Protein AF-A0A1G3V317-F1 (afdb_monomer_lite)

Structure (mmCIF, N/CA/C/O backbone):
data_AF-A0A1G3V317-F1
#
_entry.id   AF-A0A1G3V317-F1
#
loop_
_atom_site.group_PDB
_atom_site.id
_atom_site.type_symbol
_atom_site.label_atom_id
_atom_site.label_alt_id
_atom_site.label_comp_id
_atom_site.label_asym_id
_atom_site.label_entity_id
_atom_site.label_seq_id
_atom_site.pdbx_PDB_ins_code
_atom_site.Cartn_x
_atom_site.Cartn_y
_atom_site.Cartn_z
_atom_site.occupancy
_atom_site.B_iso_or_equiv
_atom_site.auth_seq_id
_atom_site.auth_comp_id
_atom_site.auth_asym_id
_atom_site.auth_atom_id
_atom_site.pdbx_PDB_model_num
ATOM 1 N N . MET A 1 1 ? 63.356 23.002 -42.699 1.00 44.22 1 MET A N 1
ATOM 2 C CA . MET A 1 1 ? 63.736 23.005 -41.273 1.00 44.22 1 MET A CA 1
ATOM 3 C C . MET A 1 1 ? 62.456 22.733 -40.518 1.00 44.22 1 MET A C 1
ATOM 5 O O . MET A 1 1 ? 61.531 23.519 -40.668 1.00 44.22 1 MET A O 1
ATOM 9 N N . GLU A 1 2 ? 62.358 21.567 -39.887 1.00 45.28 2 GLU A N 1
ATOM 10 C CA . GLU A 1 2 ? 61.126 21.095 -39.241 1.00 45.28 2 GLU A CA 1
ATOM 11 C C . GLU A 1 2 ? 60.911 21.725 -37.859 1.00 45.28 2 GLU A C 1
ATOM 13 O O . GLU A 1 2 ? 61.820 22.330 -37.288 1.00 45.28 2 GLU A O 1
ATOM 18 N N . GLU A 1 3 ? 59.672 21.632 -37.381 1.00 48.62 3 GLU A N 1
ATOM 19 C CA . GLU A 1 3 ? 59.137 22.402 -36.257 1.00 48.62 3 GLU A CA 1
ATOM 20 C C . GLU A 1 3 ? 59.624 21.959 -34.868 1.00 48.62 3 GLU A C 1
ATOM 22 O O . GLU A 1 3 ? 60.139 20.861 -34.650 1.00 48.62 3 GLU A O 1
ATOM 27 N N . GLU A 1 4 ? 59.391 22.840 -33.892 1.00 58.53 4 GLU A N 1
ATOM 28 C CA . GLU A 1 4 ? 59.609 22.583 -32.473 1.00 58.53 4 GLU A CA 1
ATOM 29 C C . GLU A 1 4 ? 58.850 21.347 -31.957 1.00 58.53 4 GLU A C 1
ATOM 31 O O . GLU A 1 4 ? 57.637 21.220 -32.125 1.00 58.53 4 GLU A O 1
ATOM 36 N N . LYS A 1 5 ? 59.518 20.545 -31.121 1.00 50.91 5 LYS A N 1
ATOM 37 C CA . LYS A 1 5 ? 58.846 19.788 -30.056 1.00 50.91 5 LYS A CA 1
ATOM 38 C C . LYS A 1 5 ? 59.472 20.097 -28.702 1.00 50.91 5 LYS A C 1
ATOM 40 O O . 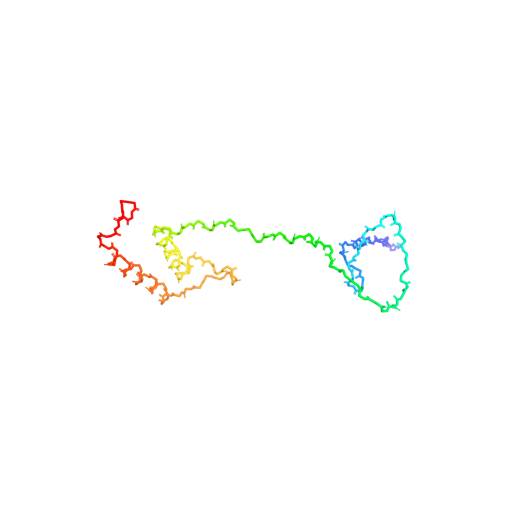LYS A 1 5 ? 60.381 19.419 -28.238 1.00 50.91 5 LYS A O 1
ATOM 45 N N . LYS A 1 6 ? 58.934 21.125 -28.036 1.00 55.44 6 LYS A N 1
ATOM 46 C CA . LYS A 1 6 ? 59.069 21.266 -26.581 1.00 55.44 6 LYS A CA 1
ATOM 47 C C . LYS A 1 6 ? 58.235 20.169 -25.921 1.00 55.44 6 LYS A C 1
ATOM 49 O O . LYS A 1 6 ? 57.009 20.277 -25.864 1.00 55.44 6 LYS A O 1
ATOM 54 N N . GLU A 1 7 ? 58.887 19.122 -25.430 1.00 54.78 7 GLU A N 1
ATOM 55 C CA . GLU A 1 7 ? 58.224 18.087 -24.638 1.00 54.78 7 GLU A CA 1
ATOM 56 C C . GLU A 1 7 ? 57.716 18.698 -23.325 1.00 54.78 7 GLU A C 1
ATOM 58 O O . GLU A 1 7 ? 58.482 19.075 -22.437 1.00 54.78 7 GLU A O 1
ATOM 63 N N . LYS A 1 8 ? 56.393 18.854 -23.217 1.00 57.22 8 LYS A N 1
ATOM 64 C CA . LYS A 1 8 ? 55.745 19.350 -22.002 1.00 57.22 8 LYS A CA 1
ATOM 65 C C . LYS A 1 8 ? 55.760 18.242 -20.952 1.00 57.22 8 LYS A C 1
ATOM 67 O O . LYS A 1 8 ? 54.881 17.382 -20.953 1.00 57.22 8 LYS A O 1
ATOM 72 N N . GLY A 1 9 ? 56.747 18.281 -20.060 1.00 64.25 9 GLY A N 1
ATOM 73 C CA . GLY A 1 9 ? 56.793 17.412 -18.886 1.00 64.25 9 GLY A CA 1
ATOM 74 C C . GLY A 1 9 ? 55.513 17.543 -18.056 1.00 64.25 9 GLY A C 1
ATOM 75 O O . GLY A 1 9 ? 55.104 18.648 -17.694 1.00 64.25 9 GLY A O 1
ATOM 76 N N . PHE A 1 10 ? 54.868 16.415 -17.777 1.00 62.75 10 PHE A N 1
ATOM 77 C 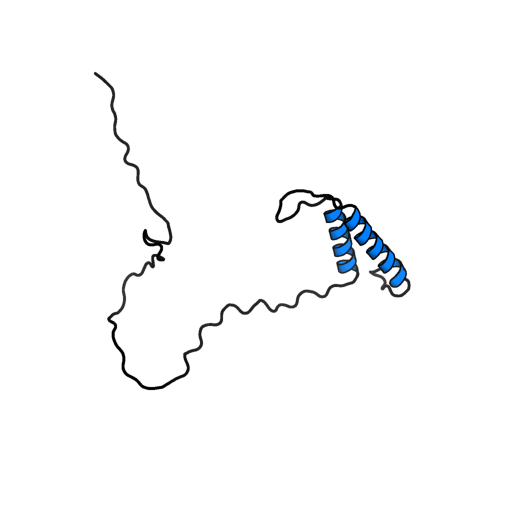CA . PHE A 1 10 ? 53.676 16.344 -16.939 1.00 62.75 10 PHE A CA 1
ATOM 78 C C . PHE A 1 10 ? 54.066 16.176 -15.466 1.00 62.75 10 PHE A C 1
ATOM 80 O O . PHE A 1 10 ? 55.016 15.469 -15.138 1.00 62.75 10 PHE A O 1
ATOM 87 N N . VAL A 1 11 ? 53.308 16.798 -14.559 1.00 61.03 11 VAL A N 1
ATOM 88 C CA . VAL A 1 11 ? 53.497 16.636 -13.111 1.00 61.03 11 VAL A CA 1
ATOM 89 C C . VAL A 1 11 ? 52.377 15.758 -12.568 1.00 61.03 11 VAL A C 1
ATOM 91 O O . VAL A 1 11 ? 51.257 16.223 -12.361 1.00 61.03 11 VAL A O 1
ATOM 94 N N . ILE A 1 12 ? 52.681 14.483 -12.324 1.00 71.19 12 ILE A N 1
ATOM 95 C CA . ILE A 1 12 ? 51.771 13.571 -11.626 1.00 71.19 12 ILE A CA 1
ATOM 96 C C . ILE A 1 12 ? 51.906 13.845 -10.127 1.00 71.19 12 ILE A C 1
ATOM 98 O O . ILE A 1 12 ? 52.916 13.509 -9.514 1.00 71.19 12 ILE A O 1
ATOM 102 N N . LYS A 1 13 ? 50.886 14.473 -9.534 1.00 61.94 13 LYS A N 1
ATOM 103 C CA . LYS A 1 13 ? 50.737 14.547 -8.077 1.00 61.94 13 LYS A CA 1
ATOM 104 C C . LYS A 1 13 ? 49.822 13.425 -7.623 1.00 61.94 13 LYS A C 1
ATOM 106 O O . LYS A 1 13 ? 48.600 13.545 -7.710 1.00 61.94 13 LYS A O 1
ATOM 111 N N . ASP A 1 14 ? 50.432 12.346 -7.155 1.00 75.06 14 ASP A N 1
ATOM 112 C CA . ASP A 1 14 ? 49.703 11.281 -6.485 1.00 75.06 14 ASP A CA 1
ATOM 113 C C . ASP A 1 14 ? 49.071 11.817 -5.189 1.00 75.06 14 ASP A C 1
ATOM 115 O O . ASP A 1 14 ? 49.717 12.528 -4.418 1.00 75.06 14 ASP A O 1
ATOM 119 N N . ARG A 1 15 ? 47.786 11.516 -4.986 1.00 71.06 15 ARG A N 1
ATOM 120 C CA . ARG A 1 15 ? 47.007 11.874 -3.788 1.00 71.06 15 ARG A CA 1
ATOM 121 C C . ARG A 1 15 ? 46.373 10.647 -3.131 1.00 71.06 15 ARG A C 1
ATOM 123 O O . ARG A 1 15 ? 45.409 10.783 -2.380 1.00 71.06 15 ARG A O 1
ATOM 130 N N . ARG A 1 16 ? 46.855 9.442 -3.449 1.00 77.62 16 ARG A N 1
ATOM 131 C CA . ARG A 1 16 ? 46.420 8.214 -2.783 1.00 77.62 16 ARG A CA 1
ATOM 132 C C . ARG A 1 16 ? 46.845 8.256 -1.314 1.00 77.62 16 ARG A C 1
ATOM 134 O O . ARG A 1 16 ? 47.979 8.597 -0.995 1.00 77.62 16 ARG A O 1
ATOM 141 N N . PHE A 1 17 ? 45.932 7.849 -0.436 1.00 69.38 17 PHE A N 1
ATOM 142 C CA . PHE A 1 17 ? 46.177 7.666 1.001 1.00 69.38 17 PHE A CA 1
ATOM 143 C C . PHE A 1 17 ? 47.132 6.504 1.318 1.00 69.38 17 PHE A C 1
ATOM 145 O O . PHE A 1 17 ? 47.420 6.259 2.484 1.00 69.38 17 PHE A O 1
ATOM 152 N N . PHE A 1 18 ? 47.596 5.779 0.299 1.00 65.69 18 PHE A N 1
ATOM 153 C CA . PHE A 1 18 ? 48.352 4.543 0.425 1.00 65.69 18 PHE A CA 1
ATOM 154 C C . PHE A 1 18 ? 49.594 4.592 -0.466 1.00 65.69 18 PHE A C 1
ATOM 156 O O . PHE A 1 18 ? 49.550 5.184 -1.548 1.00 65.69 18 PHE A O 1
ATOM 163 N N . ASP A 1 19 ? 50.684 3.973 -0.019 1.00 74.81 19 ASP A N 1
ATOM 164 C CA . ASP A 1 19 ? 51.898 3.810 -0.823 1.00 74.81 19 ASP A CA 1
ATOM 165 C C . ASP A 1 19 ? 51.802 2.642 -1.829 1.00 74.81 19 ASP A C 1
ATOM 167 O O . ASP A 1 19 ? 50.780 1.960 -1.935 1.00 74.81 19 ASP A O 1
ATOM 171 N N . GLU A 1 20 ? 52.869 2.412 -2.600 1.00 64.62 20 GLU A N 1
ATOM 172 C CA . GLU A 1 20 ? 52.918 1.363 -3.632 1.00 64.62 20 GLU A CA 1
ATOM 173 C C . GLU A 1 20 ? 52.861 -0.072 -3.070 1.00 64.62 20 GLU A C 1
ATOM 175 O O . GLU A 1 20 ? 52.654 -1.011 -3.837 1.00 64.62 20 GLU A O 1
ATOM 180 N N . SER A 1 21 ? 52.990 -0.251 -1.749 1.00 63.94 21 SER A N 1
ATOM 181 C CA . SER A 1 21 ? 52.798 -1.535 -1.060 1.00 63.94 21 SER A CA 1
ATOM 182 C C . SER A 1 21 ? 51.378 -1.731 -0.509 1.00 63.94 21 SER A C 1
ATOM 184 O O . SER A 1 21 ? 51.027 -2.836 -0.096 1.00 63.94 21 SER A O 1
ATOM 186 N N . GLY A 1 22 ? 50.542 -0.686 -0.539 1.00 60.69 22 GLY A N 1
ATOM 187 C CA . GLY A 1 22 ? 49.163 -0.710 -0.045 1.00 60.69 22 GLY A CA 1
ATOM 188 C C . GLY A 1 22 ? 48.998 -0.322 1.430 1.00 60.69 22 GLY A C 1
ATOM 189 O O . GLY A 1 22 ? 47.912 -0.512 1.976 1.00 60.69 22 GLY A O 1
ATOM 190 N N . ALA A 1 23 ? 50.029 0.228 2.080 1.00 61.56 23 ALA A N 1
ATOM 191 C CA . ALA A 1 23 ? 49.959 0.706 3.464 1.00 61.56 23 ALA A CA 1
ATOM 192 C C . ALA A 1 23 ? 49.498 2.174 3.540 1.00 61.56 23 ALA A C 1
ATOM 194 O O . ALA A 1 23 ? 49.863 2.977 2.682 1.00 61.56 23 ALA A O 1
ATOM 195 N N . VAL A 1 24 ? 48.706 2.538 4.563 1.00 72.31 24 VAL A N 1
ATOM 196 C CA . VAL A 1 24 ? 48.227 3.923 4.764 1.00 72.31 24 VAL A CA 1
ATOM 197 C C . VAL A 1 24 ? 49.403 4.843 5.090 1.00 72.31 24 VAL A C 1
ATOM 199 O O . VAL A 1 24 ? 50.155 4.603 6.034 1.00 72.31 24 VAL A O 1
ATOM 202 N N . ARG A 1 25 ? 49.531 5.937 4.343 1.00 61.69 25 ARG A N 1
ATOM 203 C CA . ARG A 1 25 ? 50.603 6.919 4.500 1.00 61.69 25 ARG A CA 1
ATOM 204 C C . ARG A 1 25 ? 50.244 7.923 5.603 1.00 61.69 25 ARG A C 1
ATOM 206 O O . ARG A 1 25 ? 49.550 8.901 5.344 1.00 61.69 25 ARG A O 1
ATOM 213 N N . HIS A 1 26 ? 50.706 7.675 6.828 1.00 51.31 26 HIS A N 1
ATOM 214 C CA . HIS A 1 26 ? 50.637 8.655 7.920 1.00 51.31 26 HIS A CA 1
ATOM 215 C C . HIS A 1 26 ? 51.580 9.840 7.643 1.00 51.31 26 HIS A C 1
ATOM 217 O O . HIS A 1 26 ? 52.767 9.643 7.381 1.00 51.31 26 HIS A O 1
ATOM 223 N N . GLU A 1 27 ? 51.064 11.069 7.728 1.00 47.72 27 GLU A N 1
ATOM 224 C CA . GLU A 1 27 ? 51.895 12.270 7.856 1.00 47.72 27 GLU A CA 1
ATOM 225 C C . GLU A 1 27 ? 52.173 12.533 9.339 1.00 47.72 27 GLU A C 1
ATOM 227 O O . GLU A 1 27 ? 51.278 12.941 10.077 1.00 47.72 27 GLU A O 1
ATOM 232 N N . GLU A 1 28 ? 53.420 12.340 9.770 1.00 40.88 28 GLU A N 1
ATOM 233 C CA . GLU A 1 28 ? 53.883 12.739 11.102 1.00 40.88 28 GLU A CA 1
ATOM 234 C C . GLU A 1 28 ? 55.157 13.588 10.994 1.00 40.88 28 GLU A C 1
ATOM 236 O O . GLU A 1 28 ? 56.227 13.122 10.597 1.00 40.88 28 GLU A O 1
ATOM 241 N N . THR A 1 29 ? 55.039 14.862 11.371 1.00 27.66 29 THR A N 1
ATOM 242 C CA . THR A 1 29 ? 56.170 15.693 11.818 1.00 27.66 29 THR A CA 1
ATOM 243 C C . THR A 1 29 ? 56.373 15.521 13.334 1.00 27.66 29 THR A C 1
ATOM 245 O O . THR A 1 29 ? 55.434 15.150 14.034 1.00 27.66 29 THR A O 1
ATOM 248 N N . PRO A 1 30 ? 57.597 15.718 13.854 1.00 40.44 30 PRO A N 1
ATOM 249 C CA . PRO A 1 30 ? 58.229 14.697 14.696 1.00 40.44 30 PRO A CA 1
ATOM 250 C C . PRO A 1 30 ? 58.010 14.842 16.209 1.00 40.44 30 PRO A C 1
ATOM 252 O O . PRO A 1 30 ? 58.002 15.951 16.741 1.00 40.44 30 PRO A O 1
ATOM 255 N N . GLY A 1 31 ? 58.012 13.705 16.917 1.00 27.45 31 GLY A N 1
ATOM 256 C CA . GLY A 1 31 ? 58.206 13.649 18.371 1.00 27.45 31 GLY A CA 1
ATOM 257 C C . GLY A 1 31 ? 58.279 12.223 18.940 1.00 27.45 31 GLY A C 1
ATOM 258 O O . GLY A 1 31 ? 57.272 11.532 18.909 1.00 27.45 31 GLY A O 1
ATOM 259 N N . ALA A 1 32 ? 59.441 11.857 19.511 1.00 28.27 32 ALA A N 1
ATOM 260 C CA . ALA A 1 32 ? 59.736 10.653 20.324 1.00 28.27 32 ALA A CA 1
ATOM 261 C C . ALA A 1 32 ? 59.509 9.276 19.639 1.00 28.27 32 ALA A C 1
ATOM 263 O O . ALA A 1 32 ? 58.393 8.881 19.340 1.00 28.27 32 ALA A O 1
ATOM 264 N N . GLU A 1 33 ? 60.573 8.566 19.236 1.00 30.00 33 GLU A N 1
ATOM 265 C CA . GLU A 1 33 ? 61.300 7.559 20.055 1.00 30.00 33 GLU A CA 1
ATOM 266 C C . GLU A 1 33 ? 60.484 6.288 20.359 1.00 30.00 33 GLU A C 1
ATOM 268 O O . GLU A 1 33 ? 59.350 6.355 20.802 1.00 30.00 33 GLU A O 1
ATOM 273 N N . GLU A 1 34 ? 60.999 5.063 20.308 1.00 35.53 34 GLU A N 1
ATOM 274 C CA . GLU A 1 34 ? 62.140 4.391 19.678 1.00 35.53 34 GLU A CA 1
ATOM 275 C C . GLU A 1 34 ? 61.966 2.899 20.074 1.00 35.53 34 GLU A C 1
ATOM 277 O O . GLU A 1 34 ? 61.537 2.592 21.181 1.00 35.53 34 GLU A O 1
ATOM 282 N N . LYS A 1 35 ? 62.355 1.968 19.194 1.00 31.25 35 LYS A N 1
ATOM 283 C CA . LYS A 1 35 ? 62.853 0.610 19.526 1.00 31.25 35 LYS A CA 1
ATOM 284 C C . LYS A 1 35 ? 62.012 -0.340 20.419 1.00 31.25 35 LYS A C 1
ATOM 286 O O . LYS A 1 35 ? 62.163 -0.430 21.633 1.00 31.25 35 LYS A O 1
ATOM 291 N N . LYS A 1 36 ? 61.343 -1.275 19.727 1.00 29.55 36 LYS A N 1
ATOM 292 C CA . LYS A 1 36 ? 61.354 -2.726 20.053 1.00 29.55 36 LYS A CA 1
ATOM 293 C C . LYS A 1 36 ? 62.810 -3.249 20.188 1.00 29.55 36 LYS A C 1
ATOM 295 O O . LYS A 1 36 ? 63.689 -2.634 19.581 1.00 29.55 36 LYS A O 1
ATOM 300 N N . PRO A 1 37 ? 63.081 -4.435 20.779 1.00 45.00 37 PRO A N 1
ATOM 301 C CA . PRO A 1 37 ? 62.169 -5.433 21.359 1.00 45.00 37 PRO A CA 1
ATOM 302 C C . PRO A 1 37 ? 62.533 -5.675 22.863 1.00 45.00 37 PRO A C 1
ATOM 304 O O . PRO A 1 37 ? 63.139 -4.796 23.460 1.00 45.00 37 PRO A O 1
ATOM 307 N N . GLU A 1 38 ? 62.200 -6.749 23.595 1.00 28.95 38 GLU A N 1
ATOM 308 C CA . GLU A 1 38 ? 61.659 -8.075 23.246 1.00 28.95 38 GLU A CA 1
ATOM 309 C C . GLU A 1 38 ? 60.751 -8.669 24.365 1.00 28.95 38 GLU A C 1
ATOM 311 O O . GLU A 1 38 ? 59.859 -7.963 24.830 1.00 28.95 38 GLU A O 1
ATOM 316 N N . VAL A 1 39 ? 60.886 -9.951 24.743 1.00 36.19 39 VAL A N 1
ATOM 317 C CA . VAL A 1 39 ? 59.911 -10.755 25.511 1.00 36.19 39 VAL A CA 1
ATOM 318 C C . VAL A 1 39 ? 60.469 -11.263 26.852 1.00 36.19 39 VAL A C 1
ATOM 320 O O . VAL A 1 39 ? 61.549 -11.843 26.916 1.00 36.19 39 VAL A O 1
ATOM 323 N N . GLY A 1 40 ? 59.680 -11.144 27.927 1.00 29.00 40 GLY A N 1
ATOM 324 C CA . GLY A 1 40 ? 59.944 -11.781 29.223 1.00 29.00 40 GLY A CA 1
ATOM 325 C C . GLY A 1 40 ? 58.660 -11.933 30.043 1.00 29.00 40 GLY A C 1
ATOM 326 O O . GLY A 1 40 ? 57.976 -10.954 30.311 1.00 29.00 40 GLY A O 1
ATOM 327 N N . VAL A 1 41 ? 58.321 -13.175 30.386 1.00 42.12 41 VAL A N 1
ATOM 328 C CA . VAL A 1 41 ? 57.099 -13.622 31.082 1.00 42.12 41 VAL A CA 1
ATOM 329 C C . VAL A 1 41 ? 56.816 -12.864 32.389 1.00 42.12 41 VAL A C 1
ATOM 331 O O . VAL A 1 41 ? 57.642 -12.941 33.288 1.00 42.12 41 VAL A O 1
ATOM 334 N N . GLU A 1 42 ? 55.617 -12.279 32.540 1.00 31.59 42 GLU A N 1
ATOM 335 C CA . GLU A 1 42 ? 54.823 -12.241 33.791 1.00 31.59 42 GLU A CA 1
ATOM 336 C C . GLU A 1 42 ? 53.423 -11.622 33.560 1.00 31.59 42 GLU A C 1
ATOM 338 O O . GLU A 1 42 ? 53.214 -10.860 32.617 1.00 31.59 42 GLU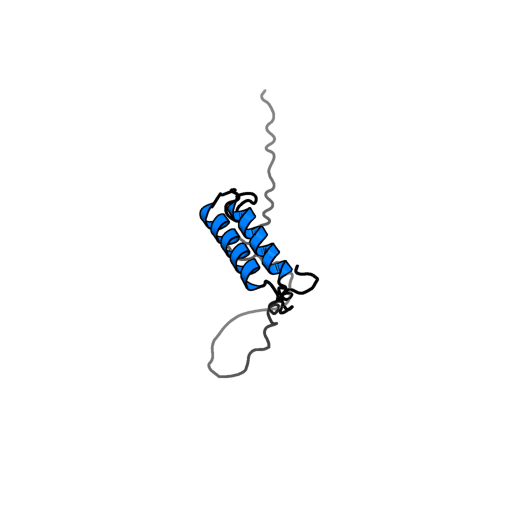 A O 1
ATOM 343 N N . ALA A 1 43 ? 52.433 -11.966 34.395 1.00 45.56 43 ALA A N 1
ATOM 344 C CA . ALA A 1 43 ? 51.093 -11.358 34.353 1.00 45.56 43 ALA A CA 1
ATOM 345 C C . ALA A 1 43 ? 51.155 -9.907 34.861 1.00 45.56 43 ALA A C 1
ATOM 347 O O . ALA A 1 43 ? 51.784 -9.691 35.901 1.00 45.56 43 ALA A O 1
ATOM 348 N N . PRO A 1 44 ? 50.500 -8.914 34.212 1.00 43.97 44 PRO A N 1
ATOM 349 C CA . PRO A 1 44 ? 49.255 -8.387 34.810 1.00 43.97 44 PRO A CA 1
ATOM 350 C C . PRO A 1 44 ? 48.307 -7.565 33.882 1.00 43.97 44 PRO A C 1
ATOM 352 O O . PRO A 1 44 ? 48.617 -7.238 32.743 1.00 43.97 44 PRO A O 1
ATOM 355 N N . LYS A 1 45 ? 47.228 -7.068 34.514 1.00 37.03 45 LYS A N 1
ATOM 356 C CA . LYS A 1 45 ? 46.587 -5.744 34.317 1.00 37.03 45 LYS A CA 1
ATOM 357 C C . LYS A 1 45 ? 45.593 -5.561 33.156 1.00 37.03 45 LYS A C 1
ATOM 359 O O . LYS A 1 45 ? 45.899 -5.723 31.983 1.00 37.03 45 LYS A O 1
ATOM 364 N N . VAL A 1 46 ? 44.394 -5.123 33.549 1.00 44.75 46 VAL A N 1
ATOM 365 C CA . VAL A 1 46 ? 43.279 -4.702 32.685 1.00 44.75 46 VAL A CA 1
ATOM 366 C C . VAL A 1 46 ? 43.739 -3.586 31.727 1.00 44.75 46 VAL A C 1
ATOM 368 O O . VAL A 1 46 ? 44.362 -2.632 32.208 1.00 44.75 46 VAL A O 1
ATOM 371 N N . PRO A 1 47 ? 43.454 -3.669 30.411 1.00 46.03 47 PRO A N 1
ATOM 372 C CA . PRO A 1 47 ? 43.729 -2.580 29.475 1.00 46.03 47 PRO A CA 1
ATOM 373 C C . PRO A 1 47 ? 42.948 -1.298 29.822 1.00 46.03 47 PRO A C 1
ATOM 375 O O . PRO A 1 47 ? 41.881 -1.391 30.434 1.00 46.03 47 PRO A O 1
ATOM 378 N N . PRO A 1 48 ? 43.443 -0.103 29.442 1.00 48.22 48 PRO A N 1
ATOM 379 C CA . PRO A 1 48 ? 42.687 1.142 29.581 1.00 48.22 48 PRO A CA 1
ATOM 380 C C . PRO A 1 48 ? 41.423 1.108 28.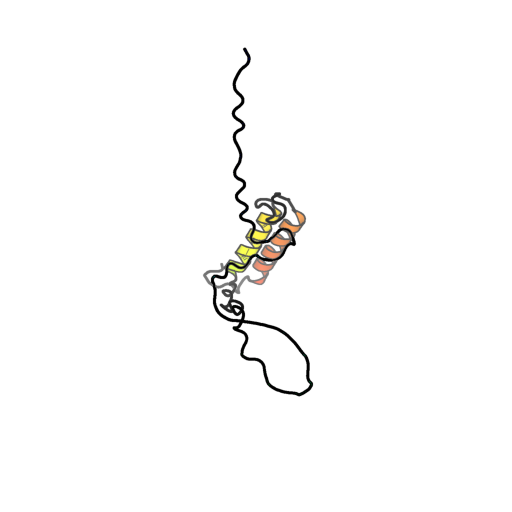718 1.00 48.22 48 PRO A C 1
ATOM 382 O O . PRO A 1 48 ? 41.427 0.463 27.672 1.00 48.22 48 PRO A O 1
ATOM 385 N N . GLU A 1 49 ? 40.383 1.843 29.123 1.00 53.66 49 GLU A N 1
ATOM 386 C CA . GLU A 1 49 ? 39.159 2.008 28.331 1.00 53.66 49 GLU A CA 1
ATOM 387 C C . GLU A 1 49 ? 39.489 2.493 26.913 1.00 53.66 49 GLU A C 1
ATOM 389 O O . GLU A 1 49 ? 39.882 3.640 26.680 1.00 53.66 49 GLU A O 1
ATOM 394 N N . GLU A 1 50 ? 39.321 1.581 25.959 1.00 48.22 50 GLU A N 1
ATOM 395 C CA . GLU A 1 50 ? 39.252 1.888 24.543 1.00 48.22 50 GLU A CA 1
ATOM 396 C C . GLU A 1 50 ? 38.094 2.870 24.355 1.00 48.22 50 GLU A C 1
ATOM 398 O O . GLU A 1 50 ? 36.975 2.602 24.797 1.00 48.22 50 GLU A O 1
ATOM 403 N N . LYS A 1 51 ? 38.368 4.044 23.766 1.00 55.53 51 LYS A N 1
ATOM 404 C CA . LYS A 1 51 ? 37.326 5.045 23.506 1.00 55.53 51 LYS A CA 1
ATOM 405 C C . LYS A 1 51 ? 36.213 4.361 22.731 1.00 55.53 51 LYS A C 1
ATOM 407 O O . LYS A 1 51 ? 36.449 3.967 21.589 1.00 55.53 51 LYS A O 1
ATOM 412 N N . ALA A 1 52 ? 35.047 4.245 23.364 1.00 56.62 52 ALA A N 1
ATOM 413 C CA . ALA A 1 52 ? 33.899 3.579 22.781 1.00 56.62 52 ALA A CA 1
ATOM 414 C C . ALA A 1 52 ? 33.704 4.057 21.338 1.00 56.62 52 ALA A C 1
ATOM 416 O O . ALA A 1 52 ? 33.732 5.264 21.057 1.00 56.62 52 ALA A O 1
ATOM 417 N N . ALA A 1 53 ? 33.517 3.097 20.428 1.00 64.38 53 ALA A N 1
ATOM 418 C CA . ALA A 1 53 ? 32.921 3.389 19.135 1.00 64.38 53 ALA A CA 1
ATOM 419 C C . ALA A 1 53 ? 31.642 4.214 19.372 1.00 64.38 53 ALA A C 1
ATOM 421 O O . ALA A 1 53 ? 31.033 4.062 20.434 1.00 64.38 53 ALA A O 1
ATOM 422 N N . PRO A 1 54 ? 31.228 5.092 18.440 1.00 60.09 54 PRO A N 1
ATOM 423 C CA . PRO A 1 54 ? 29.950 5.772 18.590 1.00 60.09 54 PRO A CA 1
ATOM 424 C C . PRO A 1 54 ? 28.879 4.705 18.821 1.00 60.09 54 PRO A C 1
ATOM 426 O O . PRO A 1 54 ? 28.653 3.867 17.944 1.00 60.09 54 PRO A O 1
ATOM 429 N N . GLU A 1 55 ? 28.295 4.720 20.024 1.00 67.50 55 GLU A N 1
ATOM 430 C CA . GLU A 1 55 ? 27.169 3.866 20.388 1.00 67.50 55 GLU A CA 1
ATOM 431 C C . GLU A 1 55 ? 26.151 3.947 19.242 1.00 67.50 55 GLU A C 1
ATOM 433 O O . GLU A 1 55 ? 25.958 5.042 18.685 1.00 67.50 55 GLU A O 1
ATOM 438 N N . PRO A 1 56 ? 25.533 2.823 18.831 1.00 68.25 56 PRO A N 1
ATOM 439 C CA . PRO A 1 56 ? 24.460 2.890 17.853 1.00 68.25 56 PRO A CA 1
ATOM 440 C C . PRO A 1 56 ? 23.449 3.921 18.349 1.00 68.25 56 PRO A C 1
ATOM 442 O O . PRO A 1 56 ? 23.171 3.996 19.541 1.00 68.25 56 PRO A O 1
ATOM 445 N N . ASP A 1 57 ? 22.956 4.760 17.445 1.00 70.12 57 ASP A N 1
ATOM 446 C CA . ASP A 1 57 ? 22.088 5.882 17.790 1.00 70.12 57 ASP A CA 1
ATOM 447 C C . ASP A 1 57 ? 20.744 5.350 18.320 1.00 70.12 57 ASP A C 1
ATOM 449 O O . ASP A 1 57 ? 19.785 5.216 17.563 1.00 70.12 57 ASP A O 1
ATOM 453 N N . GLU A 1 58 ? 20.684 5.013 19.617 1.00 68.38 58 GLU A N 1
ATOM 454 C CA . GLU A 1 58 ? 19.541 4.396 20.314 1.00 68.38 58 GLU A CA 1
ATOM 455 C C . GLU A 1 58 ? 18.344 5.350 20.462 1.00 68.38 58 GLU A C 1
ATOM 457 O O . GLU A 1 58 ? 17.462 5.152 21.301 1.00 68.38 58 GLU A O 1
ATOM 462 N N . ARG A 1 59 ? 18.273 6.401 19.636 1.00 76.38 59 ARG A N 1
ATOM 463 C CA . ARG A 1 59 ? 17.053 7.181 19.465 1.00 76.38 59 ARG A CA 1
ATOM 464 C C . ARG A 1 59 ? 15.932 6.217 19.064 1.00 76.38 59 ARG A C 1
ATOM 466 O O . ARG A 1 59 ? 16.039 5.587 18.010 1.00 76.38 59 ARG A O 1
ATOM 473 N N . PRO A 1 60 ? 14.859 6.096 19.871 1.00 77.06 60 PRO A N 1
ATOM 474 C CA . PRO A 1 60 ? 13.761 5.204 19.543 1.00 77.06 60 PRO A CA 1
ATOM 475 C C . PRO A 1 60 ? 13.213 5.561 18.165 1.00 77.06 60 PRO A C 1
ATOM 477 O O . PRO A 1 60 ? 12.947 6.734 17.883 1.00 77.06 60 PRO A O 1
ATOM 480 N N . PHE A 1 61 ? 13.030 4.556 17.308 1.00 76.44 61 PHE A N 1
ATOM 481 C CA . PHE A 1 61 ? 12.251 4.760 16.093 1.00 76.44 61 PHE A CA 1
ATOM 482 C C . PHE A 1 61 ? 10.850 5.250 16.491 1.00 76.44 61 PHE A C 1
ATOM 484 O O . PHE A 1 61 ? 10.295 4.744 17.471 1.00 76.44 61 PHE A O 1
ATOM 491 N N . PRO A 1 62 ? 10.276 6.232 15.773 1.00 80.56 62 PRO A N 1
ATOM 492 C CA . PRO A 1 62 ? 8.930 6.703 16.066 1.00 80.56 62 PRO A CA 1
ATOM 493 C C . PRO A 1 62 ? 7.940 5.539 15.974 1.00 80.56 62 PRO A C 1
ATOM 495 O O . PRO A 1 62 ? 8.028 4.711 15.063 1.00 80.56 62 PRO A O 1
ATOM 498 N N . GLU A 1 63 ? 7.002 5.479 16.918 1.00 84.12 63 GLU A N 1
ATOM 499 C CA . GLU A 1 63 ? 5.984 4.432 16.945 1.00 84.12 63 GLU A CA 1
ATOM 500 C C . GLU A 1 63 ? 5.135 4.468 15.666 1.00 84.12 63 GLU A C 1
ATOM 502 O O . GLU A 1 63 ? 4.729 5.529 15.184 1.00 84.12 63 GLU A O 1
ATOM 507 N N . ILE A 1 64 ? 4.869 3.290 15.099 1.00 87.88 64 ILE A N 1
ATOM 508 C CA . ILE A 1 64 ? 4.046 3.160 13.897 1.00 87.88 64 ILE A CA 1
ATOM 509 C C . ILE A 1 64 ? 2.576 3.204 14.317 1.00 87.88 64 ILE A C 1
ATOM 511 O O . ILE A 1 64 ? 2.069 2.254 14.909 1.00 87.88 64 ILE A O 1
ATOM 515 N N . ASN A 1 65 ? 1.885 4.288 13.965 1.00 91.88 65 ASN A N 1
ATOM 516 C CA . ASN A 1 65 ? 0.427 4.368 14.054 1.00 91.88 65 ASN A CA 1
ATOM 517 C C . ASN A 1 65 ? -0.253 3.691 12.845 1.00 91.88 65 ASN A C 1
ATOM 519 O O . ASN A 1 65 ? 0.386 3.404 11.824 1.00 91.88 65 ASN A O 1
ATOM 523 N N . PHE A 1 66 ? -1.560 3.434 12.947 1.00 94.19 66 PHE A N 1
ATOM 524 C CA . PHE A 1 66 ? -2.325 2.739 11.906 1.00 94.19 66 PHE A CA 1
ATOM 525 C C . PHE A 1 66 ? -2.242 3.452 10.549 1.00 94.19 66 PHE A C 1
ATOM 527 O O . PHE A 1 66 ? -1.939 2.821 9.536 1.00 94.19 66 PHE A O 1
ATOM 534 N N . THR A 1 67 ? -2.409 4.775 10.525 1.00 92.75 67 THR A N 1
ATOM 535 C CA . THR A 1 67 ? -2.322 5.591 9.304 1.00 92.75 67 THR A CA 1
ATOM 536 C C . THR A 1 67 ? -0.957 5.466 8.617 1.00 92.75 67 THR A C 1
ATOM 538 O O . THR A 1 67 ? -0.890 5.278 7.400 1.00 92.75 67 THR A O 1
ATOM 541 N N . GLY A 1 68 ? 0.141 5.478 9.380 1.00 93.25 68 GLY A N 1
ATOM 542 C CA . GLY A 1 68 ? 1.494 5.240 8.871 1.00 93.25 68 GLY A CA 1
ATOM 543 C C . GLY A 1 68 ? 1.681 3.822 8.325 1.00 93.25 68 GLY A C 1
ATOM 544 O O . GLY A 1 68 ? 2.297 3.637 7.271 1.00 93.25 68 GLY A O 1
ATOM 545 N N . PHE A 1 69 ? 1.082 2.819 8.972 1.00 94.69 69 PHE A N 1
ATOM 546 C CA . PHE A 1 69 ? 1.079 1.444 8.476 1.00 94.69 69 PHE A CA 1
ATOM 547 C C . PHE A 1 69 ? 0.319 1.314 7.144 1.00 94.69 69 PHE A C 1
ATOM 549 O O . PHE A 1 69 ? 0.876 0.792 6.174 1.00 94.69 69 PHE A O 1
ATOM 556 N N . ILE A 1 70 ? -0.894 1.867 7.038 1.00 95.56 70 ILE A N 1
ATOM 557 C CA . ILE A 1 70 ? -1.681 1.889 5.791 1.00 95.56 70 ILE A CA 1
ATOM 558 C C . ILE A 1 70 ? -0.939 2.641 4.672 1.00 95.56 70 ILE A C 1
ATOM 560 O O . ILE A 1 70 ? -0.921 2.181 3.524 1.00 95.56 70 ILE A O 1
ATOM 564 N N . PHE A 1 71 ? -0.252 3.744 4.986 1.00 94.31 71 PHE A N 1
ATOM 565 C CA . PHE A 1 71 ? 0.587 4.469 4.027 1.00 94.31 71 PHE A CA 1
ATOM 566 C C . PHE A 1 71 ? 1.787 3.631 3.539 1.00 94.31 71 PHE A C 1
ATOM 568 O O . PHE A 1 71 ? 2.094 3.621 2.341 1.00 94.31 71 PHE A O 1
ATOM 575 N N . SER A 1 72 ? 2.426 2.857 4.424 1.00 95.06 72 SER A N 1
ATOM 576 C CA . SER A 1 72 ? 3.531 1.955 4.056 1.00 95.06 72 SER A CA 1
ATOM 577 C C . SER A 1 72 ? 3.079 0.813 3.130 1.00 95.06 72 SER A C 1
ATOM 579 O O . SER A 1 72 ? 3.742 0.520 2.130 1.00 95.06 72 SER A O 1
ATOM 581 N N . LEU A 1 73 ? 1.898 0.233 3.382 1.00 96.12 73 LEU A N 1
ATOM 582 C CA . LEU A 1 73 ? 1.283 -0.773 2.512 1.00 96.12 73 LEU A CA 1
ATOM 583 C C . LEU A 1 73 ? 0.893 -0.173 1.156 1.00 96.12 73 LEU A C 1
ATOM 585 O O . LEU A 1 73 ? 1.154 -0.774 0.116 1.00 96.12 73 LEU A O 1
ATOM 589 N N . SER A 1 74 ? 0.347 1.042 1.146 1.00 94.19 74 SER A N 1
ATOM 590 C CA . SER A 1 74 ? 0.004 1.762 -0.089 1.00 94.19 74 SER A CA 1
ATOM 591 C C . SER A 1 74 ? 1.246 2.035 -0.947 1.00 94.19 74 SER A C 1
ATOM 593 O O . SER A 1 74 ? 1.239 1.804 -2.157 1.00 94.19 74 SER A O 1
ATOM 595 N N . THR A 1 75 ? 2.353 2.434 -0.314 1.00 94.06 75 THR A N 1
ATOM 596 C CA . THR A 1 75 ? 3.655 2.629 -0.976 1.00 94.06 75 THR A CA 1
ATOM 597 C C . THR A 1 75 ? 4.213 1.314 -1.523 1.00 94.06 75 THR A C 1
ATOM 599 O O . THR A 1 75 ? 4.725 1.273 -2.641 1.00 94.06 75 THR A O 1
ATOM 602 N N . THR A 1 76 ? 4.037 0.214 -0.788 1.00 94.69 76 THR A N 1
ATOM 603 C CA . THR A 1 76 ? 4.426 -1.137 -1.225 1.00 94.69 76 THR A CA 1
ATOM 604 C C . THR A 1 76 ? 3.620 -1.598 -2.448 1.00 94.69 76 THR A C 1
ATOM 606 O O . THR A 1 76 ? 4.183 -2.167 -3.383 1.00 94.69 76 THR A O 1
ATOM 609 N N . ALA A 1 77 ? 2.319 -1.295 -2.507 1.00 95.00 77 ALA A N 1
ATOM 610 C CA . ALA A 1 77 ? 1.493 -1.584 -3.679 1.00 95.00 77 ALA A CA 1
ATOM 611 C C . ALA A 1 77 ? 1.956 -0.792 -4.920 1.00 95.00 77 ALA A C 1
ATOM 613 O O . ALA A 1 77 ? 2.131 -1.387 -5.983 1.00 95.00 77 ALA A O 1
ATOM 614 N N . MET A 1 78 ? 2.232 0.513 -4.782 1.00 93.38 78 MET A N 1
ATOM 615 C CA . MET A 1 78 ? 2.783 1.356 -5.863 1.00 93.38 78 MET A CA 1
ATOM 616 C C . MET A 1 78 ? 4.166 0.875 -6.339 1.00 93.38 78 MET A C 1
ATOM 618 O O . MET A 1 78 ? 4.432 0.810 -7.541 1.00 93.38 78 MET A O 1
ATOM 622 N N . TYR A 1 79 ? 5.033 0.436 -5.419 1.00 93.06 79 TYR A N 1
ATOM 623 C CA . TYR A 1 79 ? 6.295 -0.222 -5.772 1.00 93.06 79 TYR A CA 1
ATOM 624 C C . TYR A 1 79 ? 6.055 -1.460 -6.652 1.00 93.06 79 TYR A C 1
ATOM 626 O O . TYR A 1 79 ? 6.661 -1.607 -7.712 1.00 93.06 79 TYR A O 1
ATOM 634 N N . HIS A 1 80 ? 5.101 -2.318 -6.280 1.00 93.94 80 HIS A N 1
ATOM 635 C CA . HIS A 1 80 ? 4.741 -3.498 -7.069 1.00 93.94 80 HIS A CA 1
ATOM 636 C C . HIS A 1 80 ? 4.024 -3.184 -8.400 1.00 93.94 80 HIS A C 1
ATOM 638 O O . HIS A 1 80 ? 4.108 -3.990 -9.332 1.00 93.94 80 HIS A O 1
ATOM 644 N N . PHE A 1 81 ? 3.388 -2.018 -8.555 1.00 93.12 81 PHE A N 1
ATOM 645 C CA . PHE A 1 81 ? 2.906 -1.522 -9.854 1.00 93.12 81 PHE A CA 1
ATOM 646 C C . PHE A 1 81 ? 4.026 -0.997 -10.773 1.00 93.12 81 PHE A C 1
ATOM 648 O O . PHE A 1 81 ? 3.802 -0.816 -11.977 1.00 93.12 81 PHE A O 1
ATOM 655 N N . GLY A 1 82 ? 5.246 -0.845 -10.246 1.00 90.62 82 GLY A N 1
ATOM 656 C CA . GLY A 1 82 ? 6.405 -0.317 -10.964 1.00 90.62 82 GLY A CA 1
ATOM 657 C C . GLY A 1 82 ? 6.411 1.208 -11.074 1.00 90.62 82 GLY A C 1
ATOM 658 O O . GLY A 1 82 ? 7.079 1.731 -11.964 1.00 90.62 82 GLY A O 1
ATOM 659 N N . ASP A 1 83 ? 5.678 1.907 -10.202 1.00 85.12 83 ASP A N 1
ATOM 660 C CA . ASP A 1 83 ? 5.652 3.377 -10.148 1.00 85.12 83 ASP A CA 1
ATOM 661 C C . ASP A 1 83 ? 6.951 3.950 -9.550 1.00 85.12 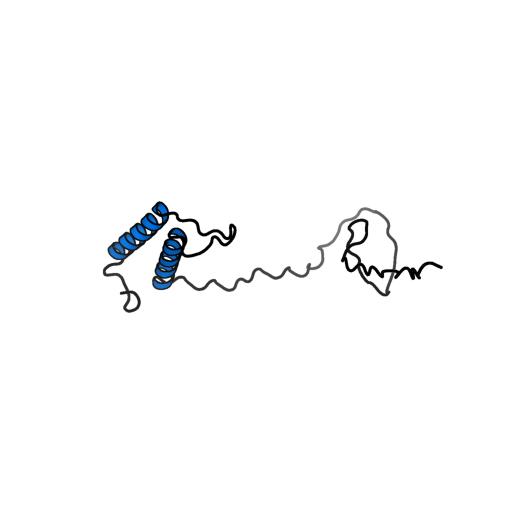83 ASP A C 1
ATOM 663 O O . ASP A 1 83 ? 7.329 5.089 -9.821 1.00 85.12 83 ASP A O 1
ATOM 667 N N . PHE A 1 84 ? 7.671 3.126 -8.781 1.00 84.44 84 PHE A N 1
ATOM 668 C CA . PHE A 1 84 ? 8.976 3.432 -8.205 1.00 84.44 84 PHE A CA 1
ATOM 669 C C . PHE A 1 84 ? 10.052 2.481 -8.758 1.00 84.44 84 PHE A C 1
ATOM 671 O O . PHE A 1 84 ? 9.785 1.285 -8.917 1.00 84.44 84 PHE A O 1
ATOM 678 N N . PRO A 1 85 ? 11.270 2.971 -9.059 1.00 80.75 85 PRO A N 1
ATOM 679 C CA . PRO A 1 85 ? 12.385 2.112 -9.434 1.00 80.75 85 PRO A CA 1
ATOM 680 C C . PRO A 1 85 ? 12.888 1.319 -8.222 1.00 80.75 85 PRO A C 1
ATOM 682 O O . PRO A 1 85 ? 12.904 1.822 -7.098 1.00 80.75 85 PRO A O 1
ATOM 685 N N . ASP A 1 86 ? 13.364 0.100 -8.464 1.00 78.69 86 ASP A N 1
ATOM 686 C CA . ASP A 1 86 ? 14.114 -0.674 -7.474 1.00 78.69 86 ASP A CA 1
ATOM 687 C C . ASP A 1 86 ? 15.366 0.125 -7.041 1.00 78.69 86 ASP A C 1
ATOM 689 O O . ASP A 1 86 ? 16.149 0.536 -7.906 1.00 78.69 86 ASP A O 1
ATOM 693 N N . PRO A 1 87 ? 15.589 0.382 -5.736 1.00 75.81 87 PRO A N 1
ATOM 694 C CA . PRO A 1 87 ? 16.709 1.206 -5.274 1.00 75.81 87 PRO A CA 1
ATOM 695 C C . PRO A 1 87 ? 18.084 0.576 -5.552 1.00 75.81 87 PRO A C 1
ATOM 697 O O . PRO A 1 87 ? 19.085 1.293 -5.601 1.00 75.81 87 PRO A O 1
ATOM 700 N N . VAL A 1 88 ? 18.142 -0.745 -5.756 1.00 80.69 88 VAL A N 1
ATOM 701 C CA . VAL A 1 88 ? 19.359 -1.498 -6.076 1.00 80.69 88 VAL A CA 1
ATOM 702 C C . VAL A 1 88 ? 19.507 -1.655 -7.588 1.00 80.69 88 VAL A C 1
ATOM 704 O O . VAL A 1 88 ? 20.547 -1.301 -8.142 1.00 80.69 88 VAL A O 1
ATOM 707 N N . ALA A 1 89 ? 18.474 -2.157 -8.273 1.00 79.62 89 ALA A N 1
ATOM 708 C CA . ALA A 1 89 ? 18.546 -2.438 -9.710 1.00 79.62 89 ALA A CA 1
ATOM 709 C C . ALA A 1 89 ? 18.373 -1.189 -10.598 1.00 79.62 89 ALA A C 1
ATOM 711 O O . ALA A 1 89 ? 18.757 -1.217 -11.763 1.00 79.62 89 ALA A O 1
ATOM 712 N N . LYS A 1 90 ? 17.804 -0.096 -10.065 1.00 80.50 90 LYS A N 1
ATOM 713 C CA . LYS A 1 90 ? 17.413 1.137 -10.787 1.00 80.50 90 LYS A CA 1
ATOM 714 C C . LYS A 1 90 ? 16.422 0.917 -11.937 1.00 80.50 90 LYS A C 1
ATOM 716 O O . LYS A 1 90 ? 16.220 1.800 -12.767 1.00 80.50 90 LYS A O 1
ATOM 721 N N . GLU A 1 91 ? 15.773 -0.242 -11.958 1.00 78.38 91 GLU A N 1
ATOM 722 C CA . GLU A 1 91 ? 14.760 -0.633 -12.934 1.00 78.38 91 GLU A CA 1
ATOM 723 C C . GLU A 1 91 ? 13.369 -0.602 -12.293 1.00 78.38 91 GLU A C 1
ATOM 725 O O . GLU A 1 91 ? 13.186 -1.040 -11.157 1.00 78.38 91 GLU A O 1
ATOM 730 N N . THR A 1 92 ? 12.362 -0.140 -13.032 1.00 79.62 92 THR A N 1
ATOM 731 C CA . THR A 1 92 ? 10.954 -0.288 -12.649 1.00 79.62 92 THR A CA 1
ATOM 732 C C . THR A 1 92 ? 10.464 -1.680 -13.050 1.00 79.62 92 THR A C 1
ATOM 734 O O . THR A 1 92 ? 10.337 -2.002 -14.233 1.00 79.62 92 THR A 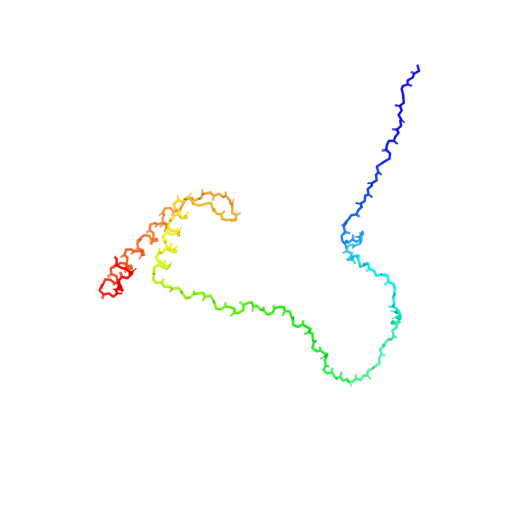O 1
ATOM 737 N N . ARG A 1 93 ? 10.189 -2.544 -12.066 1.00 83.69 93 ARG A N 1
ATOM 738 C CA . ARG A 1 93 ? 9.742 -3.929 -12.297 1.00 83.69 93 ARG A CA 1
ATOM 739 C C . ARG A 1 93 ? 8.338 -4.147 -11.743 1.00 83.69 93 ARG A C 1
ATOM 741 O O . ARG A 1 93 ? 8.106 -4.017 -10.547 1.00 83.69 93 ARG A O 1
ATOM 748 N N . ARG A 1 94 ? 7.402 -4.521 -12.618 1.00 92.50 94 ARG A N 1
ATOM 749 C CA . ARG A 1 94 ? 6.007 -4.793 -12.241 1.00 92.50 94 ARG A CA 1
ATOM 750 C C . ARG A 1 94 ? 5.851 -6.193 -11.656 1.00 92.50 94 ARG A C 1
ATOM 752 O O . ARG A 1 94 ? 6.174 -7.176 -12.316 1.00 92.50 94 ARG A O 1
ATOM 759 N N . ASN A 1 95 ? 5.268 -6.282 -10.466 1.00 94.06 95 ASN A N 1
ATOM 760 C CA . ASN A 1 95 ? 4.852 -7.524 -9.821 1.00 94.06 95 ASN A CA 1
ATOM 761 C C . ASN A 1 95 ? 3.365 -7.431 -9.442 1.00 94.06 95 ASN A C 1
ATOM 763 O O . ASN A 1 95 ? 3.001 -7.245 -8.283 1.00 94.06 95 ASN A O 1
ATOM 767 N N . LEU A 1 96 ? 2.493 -7.554 -10.448 1.00 95.25 96 LEU A N 1
ATOM 768 C CA . LEU A 1 96 ? 1.040 -7.470 -10.264 1.00 95.25 96 LEU A CA 1
ATOM 769 C C . LEU A 1 96 ? 0.476 -8.509 -9.266 1.00 95.25 96 LEU A C 1
ATOM 771 O O . LEU A 1 96 ? -0.422 -8.137 -8.510 1.00 95.25 96 LEU A O 1
ATOM 775 N N . PRO A 1 97 ? 0.981 -9.763 -9.186 1.00 97.25 97 PRO A N 1
ATOM 776 C CA . PRO A 1 97 ? 0.592 -10.693 -8.123 1.00 97.25 97 PRO A CA 1
ATOM 777 C C . PRO A 1 97 ? 0.863 -10.155 -6.711 1.00 97.25 97 PRO A C 1
ATOM 779 O O . PRO A 1 97 ? -0.022 -10.231 -5.859 1.00 97.25 97 PRO A O 1
ATOM 782 N N . ALA A 1 98 ? 2.038 -9.561 -6.471 1.00 95.56 98 ALA A N 1
ATOM 783 C CA . ALA A 1 98 ? 2.360 -8.964 -5.175 1.00 95.56 98 ALA A CA 1
ATOM 784 C C . ALA A 1 98 ? 1.518 -7.708 -4.895 1.00 95.56 98 ALA A C 1
ATOM 786 O O . ALA A 1 98 ? 0.966 -7.587 -3.805 1.00 95.56 98 ALA A O 1
ATOM 787 N N . ALA A 1 99 ? 1.318 -6.831 -5.889 1.00 96.06 99 ALA A N 1
ATOM 788 C CA . ALA A 1 99 ? 0.430 -5.669 -5.758 1.00 96.06 99 ALA A CA 1
ATOM 789 C C . ALA A 1 99 ? -0.997 -6.086 -5.359 1.00 96.06 99 ALA A C 1
ATOM 791 O O . ALA A 1 99 ? -1.584 -5.508 -4.443 1.00 96.06 99 ALA A O 1
ATOM 792 N N . LYS A 1 100 ? -1.538 -7.139 -5.996 1.00 97.50 100 LYS A N 1
ATOM 793 C CA . LYS A 1 100 ? -2.839 -7.714 -5.632 1.00 97.50 100 LYS A CA 1
ATOM 794 C C . LYS A 1 100 ? -2.842 -8.199 -4.181 1.00 97.50 100 LYS A C 1
ATOM 796 O O . LYS A 1 100 ? -3.764 -7.859 -3.451 1.00 97.50 100 LYS A O 1
ATOM 801 N N . GLN A 1 101 ? -1.821 -8.942 -3.752 1.00 98.00 101 GLN A N 1
ATOM 802 C CA . GLN A 1 101 ? -1.727 -9.427 -2.373 1.00 98.00 101 GLN A CA 1
ATOM 803 C C . GLN A 1 101 ? -1.710 -8.271 -1.357 1.00 98.00 101 GLN A C 1
ATOM 805 O O . GLN A 1 101 ? -2.388 -8.351 -0.335 1.00 98.00 101 GLN A O 1
ATOM 810 N N . THR A 1 102 ? -1.001 -7.173 -1.637 1.00 97.19 102 THR A N 1
ATOM 811 C CA . THR A 1 102 ? -1.012 -5.976 -0.779 1.00 97.19 102 THR A CA 1
ATOM 812 C C . THR A 1 102 ? -2.406 -5.334 -0.703 1.00 97.19 102 THR A C 1
ATOM 814 O O . THR A 1 102 ? -2.843 -4.942 0.377 1.00 97.19 102 THR A O 1
ATOM 817 N N . ILE A 1 103 ? -3.144 -5.281 -1.817 1.00 97.19 103 ILE A N 1
ATOM 818 C CA . ILE A 1 103 ? -4.530 -4.777 -1.864 1.00 97.19 103 ILE A CA 1
ATOM 819 C C . ILE A 1 103 ? -5.502 -5.717 -1.128 1.00 97.19 103 ILE A C 1
ATOM 821 O O . ILE A 1 103 ? -6.394 -5.250 -0.416 1.00 97.19 103 ILE A O 1
ATOM 825 N N . ASP A 1 104 ? -5.317 -7.035 -1.239 1.00 98.12 104 ASP A N 1
ATOM 826 C CA . ASP A 1 104 ? -6.093 -8.022 -0.483 1.00 98.12 104 ASP A CA 1
ATOM 827 C C . ASP A 1 104 ? -5.860 -7.844 1.033 1.00 98.12 104 ASP A C 1
ATOM 829 O O . ASP A 1 104 ? -6.814 -7.873 1.808 1.00 98.12 104 ASP A O 1
ATOM 833 N N . ILE A 1 105 ? -4.617 -7.576 1.463 1.00 97.88 105 ILE A N 1
ATOM 834 C CA . ILE A 1 105 ? -4.278 -7.264 2.865 1.00 97.88 105 ILE A CA 1
ATOM 835 C C . ILE A 1 105 ? -4.979 -5.981 3.329 1.00 97.88 105 ILE A C 1
ATOM 837 O O . ILE A 1 105 ? -5.617 -5.997 4.379 1.00 97.88 105 ILE A O 1
ATOM 841 N N . LEU A 1 106 ? -4.931 -4.895 2.548 1.00 96.75 106 LEU A N 1
ATOM 842 C CA . LEU A 1 106 ? -5.658 -3.652 2.854 1.00 96.75 106 LEU A CA 1
ATOM 843 C C . LEU A 1 106 ? -7.174 -3.885 2.979 1.00 96.75 106 LEU A C 1
ATOM 845 O O . LEU A 1 106 ? -7.822 -3.322 3.861 1.00 96.75 106 LEU A O 1
ATOM 849 N N . THR A 1 107 ? -7.733 -4.764 2.144 1.00 97.38 107 THR A N 1
ATOM 850 C CA . THR A 1 107 ? -9.151 -5.151 2.198 1.00 97.38 107 THR A CA 1
ATOM 851 C C . THR A 1 107 ? -9.473 -5.932 3.476 1.00 97.38 107 THR A C 1
ATOM 853 O O . THR A 1 107 ? -10.458 -5.629 4.147 1.00 97.38 107 THR A O 1
ATOM 856 N N . ILE A 1 108 ? -8.624 -6.896 3.857 1.00 97.81 108 ILE A N 1
ATOM 857 C CA . ILE A 1 108 ? -8.761 -7.647 5.114 1.00 97.81 108 ILE A CA 1
ATOM 858 C C . ILE A 1 108 ? -8.668 -6.704 6.315 1.00 97.81 108 ILE A C 1
ATOM 860 O O . ILE A 1 108 ? -9.503 -6.804 7.210 1.00 97.81 108 ILE A O 1
ATOM 864 N N . LEU A 1 109 ? -7.696 -5.785 6.330 1.00 96.31 109 LEU A N 1
ATOM 865 C CA . LEU A 1 109 ? -7.530 -4.805 7.405 1.00 96.31 109 LEU A CA 1
ATOM 866 C C . LEU A 1 109 ? -8.796 -3.965 7.565 1.00 96.31 109 LEU A C 1
ATOM 868 O O . LEU A 1 109 ? -9.365 -3.979 8.650 1.00 96.31 109 LEU A O 1
ATOM 872 N N . LYS A 1 110 ? -9.308 -3.362 6.483 1.00 95.00 110 LYS A N 1
ATOM 873 C CA . LYS A 1 110 ? -10.557 -2.584 6.504 1.00 95.00 110 LYS A CA 1
ATOM 874 C C . LYS A 1 110 ? -11.724 -3.351 7.144 1.00 95.00 110 LYS A C 1
ATOM 876 O O . LYS A 1 110 ? -12.427 -2.805 7.983 1.00 95.00 110 LYS A O 1
ATOM 881 N N . THR A 1 111 ? -11.930 -4.616 6.772 1.00 96.75 111 THR A N 1
ATOM 882 C CA . THR A 1 111 ? -13.007 -5.453 7.338 1.00 96.75 111 THR A CA 1
ATOM 883 C C . THR A 1 111 ? -12.726 -5.917 8.774 1.00 96.75 111 THR A C 1
ATOM 885 O O . THR A 1 111 ? -13.649 -6.304 9.485 1.00 96.75 111 THR A O 1
ATOM 888 N N . LYS A 1 112 ? -11.465 -5.926 9.221 1.00 96.62 112 LYS A N 1
ATOM 889 C CA . LYS A 1 112 ? -11.074 -6.349 10.576 1.00 96.62 112 LYS A CA 1
ATOM 890 C C . LYS A 1 112 ? -10.957 -5.205 11.578 1.00 96.62 112 LYS A C 1
ATOM 892 O O . LYS A 1 112 ? -11.060 -5.483 12.768 1.00 96.62 112 LYS A O 1
ATOM 897 N N . THR A 1 113 ? -10.770 -3.969 11.123 1.00 95.31 113 THR A N 1
ATOM 898 C CA . THR A 1 113 ? -10.742 -2.770 11.972 1.00 95.31 113 THR A CA 1
ATOM 899 C C . THR A 1 113 ? -12.082 -2.038 12.028 1.00 95.31 113 THR A C 1
ATOM 901 O O . THR A 1 113 ? -12.240 -1.144 12.851 1.00 95.31 113 THR A O 1
ATOM 904 N N . GLU A 1 114 ? -13.074 -2.410 11.211 1.00 93.94 114 GLU A N 1
ATOM 905 C CA . GLU A 1 114 ? -14.414 -1.810 11.240 1.00 93.94 114 GLU A CA 1
ATOM 906 C C . GLU A 1 114 ? -15.021 -1.829 12.660 1.00 93.94 114 GLU A C 1
ATOM 908 O O . GLU A 1 114 ? -15.165 -2.879 13.284 1.00 93.94 114 GLU A O 1
ATOM 913 N N . GLY A 1 115 ? -15.354 -0.643 13.184 1.00 93.38 115 GLY A N 1
ATOM 914 C CA . GLY A 1 115 ? -15.841 -0.453 14.559 1.00 93.38 115 GLY A CA 1
ATOM 915 C C . GLY A 1 115 ? -14.755 -0.285 15.635 1.00 93.38 115 GLY A C 1
ATOM 916 O O . GLY A 1 115 ? -15.097 -0.003 16.779 1.00 93.38 115 GLY A O 1
ATOM 917 N N . ASN A 1 116 ? -13.473 -0.403 15.279 1.00 93.62 116 ASN A N 1
ATOM 918 C CA . ASN A 1 116 ? -12.301 -0.206 16.143 1.00 93.62 116 ASN A CA 1
ATOM 919 C C . ASN A 1 116 ? -11.296 0.757 15.468 1.00 93.62 116 ASN A C 1
ATOM 921 O O . ASN A 1 116 ? -10.112 0.447 15.348 1.00 93.62 116 ASN A O 1
ATOM 925 N N . LEU A 1 117 ? -11.803 1.888 14.970 1.00 93.81 117 LEU A N 1
ATOM 926 C CA . LEU A 1 117 ? -11.032 2.977 14.361 1.00 93.81 117 LEU A CA 1
ATOM 927 C C . LEU A 1 117 ? -11.310 4.272 15.123 1.00 93.81 117 LEU A C 1
ATOM 929 O O . LEU A 1 117 ? -12.482 4.605 15.365 1.00 93.81 117 LEU A O 1
ATOM 933 N N . ASP A 1 118 ? -10.252 5.006 15.451 1.00 93.12 118 ASP A N 1
ATOM 934 C CA . ASP A 1 118 ? -10.348 6.342 16.042 1.00 93.12 118 ASP A CA 1
ATOM 935 C C . ASP A 1 118 ? -10.845 7.380 15.011 1.00 93.12 118 ASP A C 1
ATOM 937 O O . ASP A 1 118 ? -11.074 7.067 13.842 1.00 93.12 118 ASP A O 1
ATOM 941 N N . GLU A 1 119 ? -11.109 8.628 15.421 1.00 90.94 119 GLU A N 1
ATOM 942 C CA . GLU A 1 119 ? -11.634 9.647 14.488 1.00 90.94 119 GLU A CA 1
ATOM 943 C C . GLU A 1 119 ? -10.666 9.985 13.345 1.00 90.94 119 GLU A C 1
ATOM 945 O O . GLU A 1 119 ? -11.124 10.225 12.230 1.00 90.94 119 GLU A O 1
ATOM 950 N N . ASP A 1 120 ? -9.358 9.910 13.597 1.00 87.44 120 ASP A N 1
ATOM 951 C CA . ASP A 1 120 ? -8.295 10.158 12.613 1.00 87.44 120 ASP A CA 1
ATOM 952 C C . ASP A 1 120 ? -8.028 8.962 11.666 1.00 87.44 120 ASP A C 1
ATOM 954 O O . ASP A 1 120 ? -7.172 9.051 10.782 1.00 87.44 120 ASP A O 1
ATOM 958 N N . GLU A 1 121 ? -8.730 7.835 11.847 1.00 87.75 121 GLU A N 1
ATOM 959 C CA . GLU A 1 121 ? -8.468 6.558 11.157 1.00 87.75 121 GLU A CA 1
ATOM 960 C C . GLU A 1 121 ? -9.632 6.062 10.265 1.00 87.75 121 GLU A C 1
ATOM 962 O O . GLU A 1 121 ? -9.528 4.990 9.660 1.00 87.75 121 GLU A O 1
ATOM 967 N N . LYS A 1 122 ? -10.743 6.811 10.196 1.00 79.88 122 LYS A N 1
ATOM 968 C CA . LYS A 1 122 ? -11.989 6.459 9.477 1.00 79.88 122 LYS A CA 1
ATOM 969 C C . LYS A 1 122 ? -11.993 6.860 7.998 1.00 79.88 122 LYS A C 1
ATOM 971 O O . LYS A 1 122 ? -12.523 6.047 7.204 1.00 79.88 122 LYS A O 1
#

pLDDT: mean 72.44, std 22.11, range [27.45, 98.12]

Sequence (122 aa):
MEEEKKEKGFVIKDRRFFDESGAVRHEETPGAEEKKPEVGVEAPKVPPEEKAAPEPDERPFPEINFTGFIFSLSTTAMYHFGDFPDPVAKETRRNLPAAKQTIDILTILKTKTEGNLDEDEK

Secondary structure (DSSP, 8-state):
-PPP------------SB-TTS-B---------------------PPP----------PPPPP--HHHHHHHHHHHHHHHHTSS--TTT------HHHHHHHHHHHHHHHHHHTT---GGG-

Radius of gyration: 32.15 Å; chains: 1; bounding box: 80×37×76 Å

Foldseek 3Di:
DDDDDPPDDDDDDDPDLADPVGHGDDDDDDDDDDDDDDDDDDDDDDDPDDPDDPDPPVPDDPDQDPVNVLVVLVVVLCQQCQVDADPVVRGRDHNVVSSVVSVVVVVVVCVVCVVVADPVGD